Protein AF-A0A2K0WK50-F1 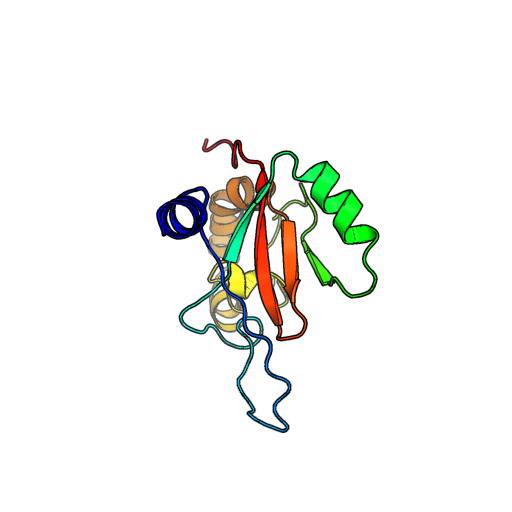(afdb_monomer_lite)

InterPro domains:
  IPR029068 Glyoxalase/Bleomycin resistance protein/Dihydroxybiphenyl dioxygenase [G3DSA:3.10.180.10] (2-128)
  IPR029068 Glyoxalase/Bleomycin resistance protein/Dihydroxybiphenyl dioxygenase [SSF54593] (30-124)

Structure (mmCIF, N/CA/C/O backbone):
data_AF-A0A2K0WK50-F1
#
_entry.id   AF-A0A2K0WK50-F1
#
loop_
_atom_site.group_PDB
_atom_site.id
_atom_site.type_symbol
_atom_site.label_atom_id
_atom_site.label_alt_id
_atom_site.label_comp_id
_atom_site.label_asym_id
_atom_site.label_entity_id
_atom_site.label_seq_id
_atom_site.pdbx_PDB_ins_code
_atom_site.Cartn_x
_atom_site.Cartn_y
_atom_site.Cartn_z
_atom_site.occupancy
_atom_site.B_iso_or_equiv
_atom_site.auth_seq_id
_atom_site.auth_comp_id
_atom_site.auth_asym_id
_atom_site.auth_atom_id
_atom_site.pdbx_PDB_model_num
ATOM 1 N N . MET A 1 1 ? -37.895 4.433 1.202 1.00 50.44 1 MET A N 1
ATOM 2 C CA . MET A 1 1 ? -37.193 4.700 -0.074 1.00 50.44 1 MET A CA 1
ATOM 3 C C . MET A 1 1 ? -36.071 5.715 0.142 1.00 50.44 1 MET A C 1
ATOM 5 O O . MET A 1 1 ? -34.962 5.457 -0.294 1.00 50.44 1 MET A O 1
ATOM 9 N N . GLU A 1 2 ? -36.323 6.771 0.919 1.00 50.31 2 GLU A N 1
ATOM 10 C CA . GLU A 1 2 ? -35.349 7.794 1.351 1.00 50.31 2 GLU A CA 1
ATOM 11 C C . GLU A 1 2 ? -34.110 7.223 2.083 1.00 50.31 2 GLU A C 1
ATOM 13 O O . GLU A 1 2 ? -32.988 7.500 1.675 1.00 50.31 2 GLU A O 1
ATOM 18 N N . LEU A 1 3 ? -34.299 6.278 3.019 1.00 56.47 3 LEU A N 1
ATOM 19 C CA . LEU A 1 3 ? -33.211 5.591 3.749 1.00 56.47 3 LEU A CA 1
ATOM 20 C C . LEU A 1 3 ? -32.188 4.850 2.861 1.00 56.47 3 LEU A C 1
ATOM 22 O O . LEU A 1 3 ? -31.023 4.748 3.230 1.00 56.47 3 LEU A O 1
ATOM 26 N N . ASN A 1 4 ? -32.591 4.332 1.692 1.00 55.81 4 ASN A N 1
ATOM 27 C CA . ASN A 1 4 ? -31.652 3.659 0.782 1.00 55.81 4 ASN A CA 1
ATOM 28 C C . ASN A 1 4 ? -30.825 4.666 -0.027 1.00 55.81 4 ASN A C 1
ATOM 30 O O . ASN A 1 4 ? -29.653 4.411 -0.289 1.00 55.81 4 ASN A O 1
ATOM 34 N N . CYS A 1 5 ? -31.411 5.807 -0.403 1.00 53.88 5 CYS A N 1
ATOM 35 C CA . CYS A 1 5 ? -30.660 6.886 -1.044 1.00 53.88 5 CYS A CA 1
ATOM 36 C C . CYS A 1 5 ? -29.644 7.498 -0.078 1.00 53.88 5 CYS A C 1
ATOM 38 O O . CYS A 1 5 ? -28.501 7.715 -0.462 1.00 53.88 5 CYS A O 1
ATOM 40 N N . GLU A 1 6 ? -30.032 7.721 1.178 1.00 58.81 6 GLU A N 1
ATOM 41 C CA . GLU A 1 6 ? -29.126 8.238 2.209 1.00 58.81 6 GLU A CA 1
ATOM 42 C C . GLU A 1 6 ? -27.991 7.252 2.516 1.00 58.81 6 GLU A C 1
ATOM 44 O O . GLU A 1 6 ? -26.829 7.654 2.522 1.00 58.81 6 GLU A O 1
ATOM 49 N N . LYS A 1 7 ? -28.295 5.950 2.652 1.00 55.09 7 LYS A N 1
ATOM 50 C CA . LYS A 1 7 ? -27.288 4.882 2.789 1.00 55.09 7 LYS A CA 1
ATOM 51 C C . LYS A 1 7 ? -26.270 4.898 1.640 1.00 55.09 7 LYS A C 1
ATOM 53 O O . LYS A 1 7 ? -25.076 4.764 1.883 1.00 55.09 7 LYS A O 1
ATOM 58 N N . ASN A 1 8 ? -26.729 5.047 0.398 1.00 55.41 8 ASN A N 1
ATOM 59 C CA . ASN A 1 8 ? -25.851 5.025 -0.774 1.00 55.41 8 ASN A CA 1
ATOM 60 C C . ASN A 1 8 ? -25.010 6.307 -0.920 1.00 55.41 8 ASN A C 1
ATOM 62 O O . ASN A 1 8 ? -23.948 6.263 -1.534 1.00 55.41 8 ASN A O 1
ATOM 66 N N . ASN A 1 9 ? -25.464 7.426 -0.351 1.00 56.91 9 ASN A N 1
ATOM 67 C CA . ASN A 1 9 ? -24.818 8.732 -0.487 1.00 56.91 9 ASN A CA 1
ATOM 68 C C . ASN A 1 9 ? -23.900 9.110 0.684 1.00 56.91 9 ASN A C 1
ATOM 70 O O . ASN A 1 9 ? -23.198 10.111 0.576 1.00 56.91 9 ASN A O 1
ATOM 74 N N . ALA A 1 10 ? -23.909 8.369 1.799 1.00 56.28 10 ALA A N 1
ATOM 75 C CA . ALA A 1 10 ? -23.293 8.859 3.028 1.00 56.28 10 ALA A CA 1
ATOM 76 C C . ALA A 1 10 ? -21.757 8.896 2.989 1.00 56.28 10 ALA A C 1
ATOM 78 O O . ALA A 1 10 ? -21.203 9.934 3.324 1.00 56.28 10 ALA A O 1
ATOM 79 N N . GLN A 1 11 ? -21.050 7.824 2.611 1.00 61.97 11 GLN A N 1
ATOM 80 C CA . GLN A 1 11 ? -19.579 7.763 2.762 1.00 61.97 11 GLN A CA 1
ATOM 81 C C . GLN A 1 11 ? -18.899 6.788 1.782 1.00 61.97 11 GLN A C 1
ATOM 83 O O . GLN A 1 11 ? -17.954 6.097 2.141 1.00 61.97 11 GLN A O 1
ATOM 88 N N . GLY A 1 12 ? -19.384 6.723 0.538 1.00 60.41 12 GLY A N 1
ATOM 89 C CA . GLY A 1 12 ? -18.873 5.789 -0.471 1.00 60.41 12 GLY A CA 1
ATOM 90 C C . GLY A 1 12 ? -19.366 4.361 -0.226 1.00 60.41 12 GLY A C 1
ATOM 91 O O . GLY A 1 12 ? -18.987 3.697 0.732 1.00 60.41 12 GLY A O 1
ATOM 92 N N . LEU A 1 13 ? -20.247 3.872 -1.098 1.00 60.22 13 LEU A N 1
ATOM 93 C CA . LEU A 1 13 ? -20.698 2.484 -1.061 1.00 60.22 13 LEU A CA 1
ATOM 94 C C . LEU A 1 13 ? -19.797 1.649 -1.969 1.00 60.22 13 LEU A C 1
ATOM 96 O O . LEU A 1 13 ? -19.869 1.774 -3.190 1.00 60.22 13 LEU A O 1
ATOM 100 N N . LEU A 1 14 ? -18.990 0.778 -1.371 1.00 66.56 14 LEU A N 1
ATOM 101 C CA . LEU A 1 14 ? -18.303 -0.276 -2.102 1.00 66.56 14 LEU A CA 1
ATOM 102 C C . LEU A 1 14 ? -19.081 -1.581 -1.940 1.00 66.56 14 LEU A C 1
ATOM 104 O O . LEU A 1 14 ? -19.339 -2.027 -0.822 1.00 66.56 14 LEU A O 1
ATOM 108 N N . GLU A 1 15 ? -19.456 -2.191 -3.060 1.00 57.91 15 GLU A N 1
ATOM 109 C CA . GLU A 1 15 ? -20.077 -3.511 -3.076 1.00 57.91 15 GLU A CA 1
ATOM 110 C C . GLU A 1 15 ? -19.088 -4.510 -3.674 1.00 57.91 15 GLU A C 1
ATOM 112 O O . GLU A 1 15 ? -18.783 -4.465 -4.866 1.00 57.91 15 GLU A O 1
ATOM 117 N N . ILE A 1 16 ? -18.549 -5.381 -2.821 1.00 65.38 16 ILE A N 1
ATOM 118 C CA . ILE A 1 16 ? -17.586 -6.411 -3.213 1.00 65.38 16 ILE A CA 1
ATOM 119 C C . ILE A 1 16 ? -18.335 -7.736 -3.320 1.00 65.38 16 ILE A C 1
ATOM 121 O O . ILE A 1 16 ? -18.901 -8.223 -2.340 1.00 65.38 16 ILE A O 1
ATOM 125 N N . TYR A 1 17 ? -18.326 -8.323 -4.512 1.00 52.12 17 TYR A N 1
ATOM 126 C CA . TYR A 1 17 ? -18.876 -9.650 -4.755 1.00 52.12 17 TYR A CA 1
ATOM 127 C C . TYR A 1 17 ? -17.737 -10.661 -4.803 1.00 52.12 17 TYR A C 1
ATOM 129 O O . TYR A 1 17 ? -16.996 -10.707 -5.781 1.00 52.12 17 TYR A O 1
ATOM 137 N N . TYR A 1 18 ? -17.634 -11.500 -3.774 1.00 55.78 18 TYR A N 1
ATOM 138 C CA . TYR A 1 18 ? -16.845 -12.724 -3.852 1.00 55.78 18 TYR A CA 1
ATOM 139 C C . TYR A 1 18 ? -17.719 -13.835 -4.437 1.00 55.78 18 TYR A C 1
ATOM 141 O O . TYR A 1 18 ? -18.769 -14.173 -3.884 1.00 55.78 18 TYR A O 1
ATOM 149 N N . LEU A 1 19 ? -17.308 -14.379 -5.579 1.00 55.53 19 LEU A N 1
ATOM 150 C CA . LEU A 1 19 ? -17.975 -15.500 -6.228 1.00 55.53 19 LEU A CA 1
ATOM 151 C C . LEU A 1 19 ? -17.001 -16.675 -6.252 1.00 55.53 19 LEU A C 1
ATOM 153 O O . LEU A 1 19 ? -16.026 -16.652 -6.996 1.00 55.53 19 LEU A O 1
ATOM 157 N N . ASP A 1 20 ? -17.290 -17.710 -5.464 1.00 58.22 20 ASP A N 1
ATOM 158 C CA . ASP A 1 20 ? -16.565 -18.981 -5.508 1.00 58.22 20 ASP A CA 1
ATOM 159 C C . ASP A 1 20 ? -16.980 -19.748 -6.775 1.00 58.22 20 ASP A C 1
ATOM 161 O O . ASP A 1 20 ? -17.978 -20.477 -6.803 1.00 58.22 20 ASP A O 1
ATOM 165 N N . ILE A 1 21 ? -16.279 -19.471 -7.878 1.00 65.00 21 ILE A N 1
ATOM 166 C CA . ILE A 1 21 ? -16.514 -20.081 -9.190 1.00 65.00 21 ILE A CA 1
ATOM 167 C C . ILE A 1 21 ? -15.368 -21.044 -9.523 1.00 65.00 21 ILE A C 1
ATOM 169 O O . ILE A 1 21 ? -14.208 -20.644 -9.456 1.00 65.00 21 ILE A O 1
ATOM 173 N N . PRO A 1 22 ? -15.655 -22.278 -9.992 1.00 66.94 22 PRO A N 1
ATOM 174 C CA . PRO A 1 22 ? -14.660 -23.352 -10.088 1.00 66.94 22 PRO A CA 1
ATOM 175 C C . PRO A 1 22 ? -13.432 -23.066 -10.958 1.00 66.94 22 PRO A C 1
ATOM 177 O O . PRO A 1 22 ? -12.444 -23.791 -10.864 1.00 66.94 22 PRO A O 1
ATOM 180 N N . THR A 1 23 ? -13.494 -22.102 -11.883 1.00 67.62 23 THR A N 1
ATOM 181 C CA . THR A 1 23 ? -12.329 -21.683 -12.677 1.00 67.62 23 THR A CA 1
ATOM 182 C C . THR A 1 23 ? -12.627 -20.439 -13.505 1.00 67.62 23 THR A C 1
ATOM 184 O O . THR A 1 23 ? -13.441 -20.478 -14.429 1.00 67.62 23 THR A O 1
ATOM 187 N N . LYS A 1 24 ? -11.858 -19.374 -13.277 1.00 54.00 24 LYS A N 1
ATOM 188 C CA . LYS A 1 24 ? -11.289 -18.568 -14.361 1.00 54.00 24 LYS A CA 1
ATOM 189 C C . LYS A 1 24 ? -9.873 -18.181 -13.944 1.00 54.00 24 LYS A C 1
ATOM 191 O O . LYS A 1 24 ? -9.696 -17.623 -12.872 1.00 54.00 24 LYS A O 1
ATOM 196 N N . ASN A 1 25 ? -8.890 -18.480 -14.791 1.00 62.50 25 ASN A N 1
ATOM 197 C CA . ASN A 1 25 ? -7.508 -18.012 -14.653 1.00 62.50 25 ASN A CA 1
ATOM 198 C C . ASN A 1 25 ? -7.457 -16.493 -14.905 1.00 62.50 25 ASN A C 1
ATOM 200 O O . ASN A 1 25 ? -6.959 -16.056 -15.939 1.00 62.50 25 ASN A O 1
ATOM 204 N N . ILE A 1 26 ? -8.089 -15.702 -14.042 1.00 62.41 26 ILE A N 1
ATOM 205 C CA . ILE A 1 26 ? -7.988 -14.247 -14.076 1.00 62.41 26 ILE A CA 1
ATOM 206 C C . ILE A 1 26 ? -6.811 -13.904 -13.176 1.00 62.41 26 ILE A C 1
ATOM 208 O O . ILE A 1 26 ? -6.842 -14.189 -11.984 1.00 62.41 26 ILE A O 1
ATOM 212 N N . GLU A 1 27 ? -5.759 -13.364 -13.776 1.00 61.53 27 GLU A N 1
ATOM 213 C CA . GLU A 1 27 ? -4.573 -12.915 -13.054 1.00 61.53 27 GLU A CA 1
ATOM 214 C C . GLU A 1 27 ? -4.951 -11.756 -12.120 1.00 61.53 27 GLU A C 1
ATOM 216 O O . GLU A 1 27 ? -5.684 -10.839 -12.512 1.00 61.53 27 GLU A O 1
ATOM 221 N N . SER A 1 28 ? -4.483 -11.819 -10.874 1.00 63.00 28 SER A N 1
ATOM 222 C CA . SER A 1 28 ? -4.744 -10.793 -9.862 1.00 63.00 28 SER A CA 1
ATOM 223 C C . SER A 1 28 ? -4.046 -9.474 -10.211 1.00 63.00 28 SER A C 1
ATOM 225 O O . SER A 1 28 ? -3.041 -9.469 -10.931 1.00 63.00 28 SER A O 1
ATOM 227 N N . SER A 1 29 ? -4.501 -8.346 -9.647 1.00 60.38 29 SER A N 1
ATOM 228 C CA . SER A 1 29 ? -3.801 -7.060 -9.833 1.00 60.38 29 SER A CA 1
ATOM 229 C C . SER A 1 29 ? -2.385 -7.050 -9.234 1.00 60.38 29 SER A C 1
ATOM 231 O O . SER A 1 29 ? -1.540 -6.260 -9.655 1.00 60.38 29 SER A O 1
ATOM 233 N N . SER A 1 30 ? -2.087 -7.964 -8.302 1.00 57.84 30 SER A N 1
ATOM 234 C CA . SER A 1 30 ? -0.726 -8.209 -7.800 1.00 57.84 30 SER A CA 1
ATOM 235 C C . SER A 1 30 ? 0.174 -8.995 -8.756 1.00 57.84 30 SER A C 1
ATOM 237 O O . SER A 1 30 ? 1.393 -8.937 -8.608 1.00 57.84 30 SER A O 1
ATOM 239 N N . GLN A 1 31 ? -0.386 -9.715 -9.731 1.00 60.38 31 GLN A N 1
ATOM 240 C CA . GLN A 1 31 ? 0.370 -10.482 -10.728 1.00 60.38 31 GLN A CA 1
ATOM 241 C C . GLN A 1 31 ? 0.544 -9.709 -12.037 1.00 60.38 31 GLN A C 1
ATOM 243 O O . GLN A 1 31 ? 1.633 -9.709 -12.610 1.00 60.38 31 GLN A O 1
ATOM 248 N N . HIS A 1 32 ? -0.504 -9.020 -12.492 1.00 59.62 32 HIS A N 1
ATOM 249 C CA . HIS A 1 32 ? -0.479 -8.195 -13.695 1.00 59.62 32 HIS A CA 1
ATOM 250 C C . HIS A 1 32 ? -1.205 -6.869 -13.448 1.00 59.62 32 HIS A C 1
ATOM 252 O O . HIS A 1 32 ? -2.296 -6.877 -12.879 1.00 59.62 32 HIS A O 1
ATOM 258 N N . PRO A 1 33 ? -0.661 -5.723 -13.906 1.00 53.19 33 PRO A N 1
ATOM 259 C CA . PRO A 1 33 ? -1.368 -4.454 -13.817 1.00 53.19 33 PRO A CA 1
ATOM 260 C C . PRO A 1 33 ? -2.631 -4.521 -14.683 1.00 53.19 33 PRO A C 1
ATOM 262 O O . PRO A 1 33 ? -2.582 -4.398 -15.907 1.00 53.19 33 PRO A O 1
ATOM 265 N N . ASN A 1 34 ? -3.776 -4.746 -14.045 1.00 50.88 34 ASN A N 1
ATOM 266 C CA . ASN A 1 34 ? -5.076 -4.478 -14.640 1.00 50.88 34 ASN A CA 1
ATOM 267 C C . ASN A 1 34 ? -5.380 -2.970 -14.475 1.00 50.88 34 ASN A C 1
ATOM 269 O O . ASN A 1 34 ? -4.662 -2.251 -13.782 1.00 50.88 34 ASN A O 1
ATOM 273 N N . THR A 1 35 ? -6.420 -2.438 -15.123 1.00 55.00 35 THR A N 1
ATOM 274 C CA . THR A 1 35 ? -6.773 -1.000 -15.050 1.00 55.00 35 THR A CA 1
ATOM 275 C C . THR A 1 35 ? -7.193 -0.521 -13.646 1.00 55.00 35 THR A C 1
ATOM 277 O O . THR A 1 35 ? -7.664 0.606 -13.511 1.00 55.00 35 THR A O 1
ATOM 280 N N . PHE A 1 36 ? -7.070 -1.363 -12.614 1.00 63.81 36 PHE A N 1
ATOM 281 C CA . PHE A 1 36 ? -7.521 -1.137 -11.248 1.00 63.81 36 PHE A CA 1
ATOM 282 C C . PHE A 1 36 ? -6.437 -1.549 -10.229 1.00 63.81 36 PHE A C 1
ATOM 284 O O . PHE A 1 36 ? -6.371 -2.691 -9.780 1.00 63.81 36 PHE A O 1
ATOM 291 N N . ALA A 1 37 ? -5.564 -0.608 -9.860 1.00 66.06 37 ALA A N 1
ATOM 292 C CA . ALA A 1 37 ? -4.385 -0.905 -9.043 1.00 66.06 37 ALA A CA 1
ATOM 293 C C . ALA A 1 37 ? -4.721 -1.306 -7.591 1.00 66.06 37 ALA A C 1
ATOM 295 O O . ALA A 1 37 ? -4.190 -2.299 -7.094 1.00 66.06 37 ALA A O 1
ATOM 296 N N . HIS A 1 38 ? -5.599 -0.555 -6.919 1.00 78.25 38 HIS A N 1
ATOM 297 C CA . HIS A 1 38 ? -6.012 -0.806 -5.535 1.00 78.25 38 HIS A CA 1
ATOM 298 C C . HIS A 1 38 ? -7.312 -0.056 -5.182 1.00 78.25 38 HIS A C 1
ATOM 300 O O . HIS A 1 38 ? -7.758 0.829 -5.916 1.00 78.25 38 HIS A O 1
ATOM 306 N N . ILE A 1 39 ? -7.897 -0.391 -4.028 1.00 82.50 39 ILE A N 1
ATOM 307 C CA . ILE A 1 39 ? -8.967 0.380 -3.367 1.00 82.50 39 ILE A CA 1
ATOM 308 C C . ILE A 1 39 ? -8.367 1.153 -2.196 1.00 82.50 39 ILE A C 1
ATOM 310 O O . ILE A 1 39 ? -7.710 0.542 -1.362 1.00 82.50 39 ILE A O 1
ATOM 314 N N . GLY A 1 40 ? -8.639 2.455 -2.102 1.00 83.25 40 GLY A N 1
ATOM 315 C CA . GLY A 1 40 ? -8.295 3.267 -0.932 1.00 83.25 40 GLY A CA 1
ATOM 316 C C . GLY A 1 40 ? -9.401 3.260 0.129 1.00 83.25 40 GLY A C 1
ATOM 317 O O . GLY A 1 40 ? -10.569 3.493 -0.191 1.00 83.25 40 GLY A O 1
ATOM 318 N N . LEU A 1 41 ? -9.037 3.036 1.391 1.00 86.94 41 LEU A N 1
ATOM 319 C CA . LEU A 1 41 ? -9.913 3.114 2.560 1.00 86.94 41 LEU A CA 1
ATOM 320 C C . LEU A 1 41 ? -9.369 4.149 3.553 1.00 86.94 41 LEU A C 1
ATOM 322 O O . LEU A 1 41 ? -8.277 3.988 4.095 1.00 86.94 41 LEU A O 1
ATOM 326 N N . ALA A 1 42 ? -10.155 5.188 3.828 1.00 86.00 42 ALA A N 1
ATOM 327 C CA . ALA A 1 42 ? -9.865 6.120 4.911 1.00 86.00 42 ALA A CA 1
ATOM 328 C C . ALA A 1 42 ? -10.389 5.556 6.239 1.00 86.00 42 ALA A C 1
ATOM 330 O O . ALA A 1 42 ? -11.538 5.113 6.323 1.00 86.00 42 ALA A O 1
ATOM 331 N N . VAL A 1 43 ? -9.550 5.569 7.270 1.00 85.94 43 VAL A N 1
ATOM 332 C CA . VAL A 1 43 ? -9.893 5.116 8.621 1.00 85.94 43 VAL A CA 1
ATOM 333 C C . VAL A 1 43 ? -9.572 6.200 9.649 1.00 85.94 43 VAL A C 1
ATOM 335 O O . VAL A 1 43 ? -8.599 6.929 9.474 1.00 85.94 43 VAL A O 1
ATOM 338 N N . PRO A 1 44 ? -10.319 6.294 10.762 1.00 86.12 44 PRO A N 1
ATOM 339 C CA . PRO A 1 44 ? -10.066 7.332 11.764 1.00 86.12 44 PRO A CA 1
ATOM 340 C C . PRO A 1 44 ? -8.671 7.261 12.401 1.00 86.12 44 PRO A C 1
ATOM 342 O O . PRO A 1 44 ? -8.137 8.268 12.847 1.00 86.12 44 PRO A O 1
ATOM 345 N N . ASP A 1 45 ? -8.087 6.062 12.485 1.00 88.56 45 ASP A N 1
ATOM 346 C CA . ASP A 1 45 ? -6.778 5.827 13.093 1.00 88.56 45 ASP A CA 1
ATOM 347 C C . ASP A 1 45 ? -6.110 4.632 12.397 1.00 88.56 45 ASP A C 1
ATOM 349 O O . ASP A 1 45 ? -6.530 3.478 12.556 1.00 88.56 45 ASP A O 1
ATOM 353 N N . ALA A 1 46 ? -5.098 4.915 11.574 1.00 89.00 46 ALA A N 1
ATOM 354 C CA . ALA A 1 46 ? -4.395 3.894 10.803 1.00 89.00 46 ALA A CA 1
ATOM 355 C C . ALA A 1 46 ? -3.627 2.926 11.715 1.00 89.00 46 ALA A C 1
ATOM 357 O O . ALA A 1 46 ? -3.654 1.720 11.481 1.00 89.00 46 ALA A O 1
ATOM 358 N N . GLN A 1 47 ? -3.036 3.411 12.809 1.00 91.94 47 GLN A N 1
ATOM 359 C CA . GLN A 1 47 ? -2.290 2.566 13.739 1.00 91.94 47 GLN A CA 1
ATOM 360 C C . GLN A 1 47 ? -3.210 1.584 14.475 1.00 91.94 47 GLN A C 1
ATOM 362 O O . GLN A 1 47 ? -2.936 0.386 14.498 1.00 91.94 47 GLN A O 1
ATOM 367 N N . LYS A 1 48 ? -4.355 2.040 14.998 1.00 93.94 48 LYS A N 1
ATOM 368 C CA . LYS A 1 48 ? -5.347 1.120 15.591 1.00 93.94 48 LYS A CA 1
ATOM 369 C C . LYS A 1 48 ? -5.943 0.161 14.565 1.00 93.94 48 LYS A C 1
ATOM 371 O O . LYS A 1 48 ? -6.339 -0.954 14.904 1.00 93.94 48 LYS A O 1
ATOM 376 N N . THR A 1 49 ? -6.039 0.593 13.310 1.00 94.44 49 THR A N 1
ATOM 377 C CA . THR A 1 49 ? -6.492 -0.280 12.225 1.00 94.44 49 THR A CA 1
ATOM 378 C C . THR A 1 49 ? -5.475 -1.383 11.955 1.00 94.44 49 THR A C 1
ATOM 380 O O . THR A 1 49 ? -5.878 -2.541 11.901 1.00 94.44 49 THR A O 1
ATOM 383 N N . GLN A 1 50 ? -4.181 -1.058 11.880 1.00 95.56 50 GLN A N 1
ATOM 384 C CA . GLN A 1 50 ? -3.089 -2.034 11.795 1.00 95.56 50 GLN A CA 1
ATOM 385 C C . GLN A 1 50 ? -3.172 -3.058 12.936 1.00 95.56 50 GLN A C 1
ATOM 387 O O . GLN A 1 50 ? -3.245 -4.255 12.669 1.00 95.56 50 GLN A O 1
ATOM 392 N N . GLU A 1 51 ? -3.265 -2.600 14.190 1.00 96.62 51 GLU A N 1
ATOM 393 C CA . GLU A 1 51 ? -3.387 -3.483 15.364 1.00 96.62 51 GLU A CA 1
ATOM 394 C C . GLU A 1 51 ? -4.572 -4.448 15.228 1.00 96.62 51 GLU A C 1
ATOM 396 O O . GLU A 1 51 ? -4.475 -5.628 15.556 1.00 96.62 51 GLU A O 1
ATOM 401 N N . ARG A 1 52 ? -5.708 -3.968 14.706 1.00 95.69 52 ARG A N 1
ATOM 402 C CA . ARG A 1 52 ? -6.880 -4.811 14.459 1.00 95.69 52 ARG A CA 1
ATOM 403 C C . ARG A 1 52 ? -6.629 -5.824 13.339 1.00 95.69 52 ARG A C 1
ATOM 405 O O . ARG A 1 52 ? -7.043 -6.973 13.490 1.00 95.69 52 ARG A O 1
ATOM 412 N N . LEU A 1 53 ? -6.003 -5.420 12.236 1.00 94.81 53 LEU A N 1
ATOM 413 C CA . LEU A 1 53 ? -5.699 -6.299 11.099 1.00 94.81 53 LEU A CA 1
ATOM 414 C C . LEU A 1 53 ? -4.771 -7.445 11.515 1.00 94.81 53 LEU A C 1
ATOM 416 O O . LEU A 1 53 ? -5.022 -8.584 11.140 1.00 94.81 53 LEU A O 1
ATOM 420 N N . GLU A 1 54 ? -3.781 -7.172 12.365 1.00 95.69 54 GLU A N 1
ATOM 421 C CA . GLU A 1 54 ? -2.848 -8.176 12.898 1.00 95.69 54 GLU A CA 1
ATOM 422 C C . GLU A 1 54 ? -3.538 -9.269 13.736 1.00 95.69 54 GLU A C 1
ATOM 424 O O . GLU A 1 54 ? -3.008 -10.370 13.879 1.00 95.69 54 GLU A O 1
ATOM 429 N N . THR A 1 55 ? -4.739 -9.009 14.270 1.00 96.00 55 THR A N 1
ATOM 430 C CA . THR A 1 55 ? -5.531 -10.032 14.981 1.00 96.00 55 THR A CA 1
ATOM 431 C C . THR A 1 55 ? -6.315 -10.963 14.054 1.00 96.00 55 THR A C 1
ATOM 433 O O . THR A 1 55 ? -6.876 -11.958 14.523 1.00 96.00 55 THR A O 1
ATOM 436 N N . MET A 1 56 ? -6.397 -10.653 12.756 1.00 92.38 56 MET A N 1
ATOM 437 C CA . MET A 1 56 ? -7.180 -11.420 11.790 1.00 92.38 56 MET A CA 1
ATOM 438 C C . MET A 1 56 ? -6.303 -12.485 11.114 1.00 92.38 56 MET A C 1
ATOM 440 O O . MET A 1 56 ? -5.298 -12.138 10.501 1.00 92.38 56 MET A O 1
ATOM 444 N N . PRO A 1 57 ? -6.674 -13.777 11.167 1.00 87.06 57 PRO A N 1
ATOM 445 C CA . PRO A 1 57 ? -5.818 -14.861 10.674 1.00 87.06 57 PRO A CA 1
ATOM 446 C C . PRO A 1 57 ? -5.654 -14.883 9.148 1.00 87.06 57 PRO A C 1
ATOM 448 O O . PRO A 1 57 ? -4.637 -15.361 8.655 1.00 87.06 57 PRO A O 1
ATOM 451 N N . ASP A 1 58 ? -6.636 -14.362 8.410 1.00 85.75 58 ASP A N 1
ATOM 452 C CA . ASP A 1 58 ? -6.709 -14.476 6.949 1.00 85.75 58 ASP A CA 1
ATOM 453 C C . ASP A 1 58 ? -6.349 -13.167 6.221 1.00 85.75 58 ASP A C 1
ATOM 455 O O . ASP A 1 58 ? -6.554 -13.045 5.014 1.00 85.75 58 ASP A O 1
ATOM 459 N N . VAL A 1 59 ? -5.822 -12.169 6.939 1.00 89.50 59 VAL A N 1
ATOM 460 C CA . VAL A 1 59 ? -5.390 -10.894 6.351 1.00 89.50 59 VAL A CA 1
ATOM 461 C C . VAL A 1 59 ? -3.888 -10.927 6.100 1.00 89.50 59 VAL A C 1
ATOM 463 O O . VAL A 1 59 ? -3.087 -11.043 7.026 1.00 89.50 59 VAL A O 1
ATOM 466 N N . LYS A 1 60 ? -3.488 -10.756 4.837 1.00 92.12 60 LYS A N 1
ATOM 467 C CA . LYS A 1 60 ? -2.082 -10.581 4.473 1.00 92.12 60 LYS A CA 1
ATOM 468 C C . LYS A 1 60 ? -1.727 -9.097 4.466 1.00 92.12 60 LYS A C 1
ATOM 470 O O . LYS A 1 60 ? -2.124 -8.370 3.557 1.00 92.12 60 LYS A O 1
ATOM 475 N N . ILE A 1 61 ? -0.931 -8.667 5.440 1.00 93.75 61 ILE A N 1
ATOM 476 C CA . ILE A 1 61 ? -0.349 -7.320 5.470 1.00 93.75 61 ILE A CA 1
ATOM 477 C C . ILE A 1 61 ? 0.884 -7.307 4.557 1.00 93.75 61 ILE A C 1
ATOM 479 O O . ILE A 1 61 ? 1.825 -8.071 4.760 1.00 93.75 61 ILE A O 1
ATOM 483 N N . ALA A 1 62 ? 0.845 -6.480 3.514 1.00 91.81 62 ALA A N 1
ATOM 484 C CA . ALA A 1 62 ? 1.915 -6.315 2.529 1.00 91.81 62 ALA A CA 1
ATOM 485 C C . ALA A 1 62 ? 2.849 -5.138 2.842 1.00 91.81 62 ALA A C 1
ATOM 487 O O . ALA A 1 62 ? 4.004 -5.168 2.429 1.00 91.81 62 ALA A O 1
ATOM 488 N N . LYS A 1 63 ? 2.356 -4.124 3.561 1.00 93.12 63 LYS A N 1
ATOM 489 C CA . LYS A 1 63 ? 3.144 -3.014 4.110 1.00 93.12 63 LYS A CA 1
ATOM 490 C C . LYS A 1 63 ? 2.494 -2.533 5.401 1.00 93.12 63 LYS A C 1
ATOM 492 O O . LYS A 1 63 ? 1.279 -2.332 5.428 1.00 93.12 63 LYS A O 1
ATOM 497 N N . ASN A 1 64 ? 3.300 -2.304 6.430 1.00 94.75 64 ASN A N 1
ATOM 498 C CA . ASN A 1 64 ? 2.833 -1.821 7.725 1.00 94.75 64 ASN A CA 1
ATOM 499 C C . ASN A 1 64 ? 2.717 -0.289 7.764 1.00 94.75 64 ASN A C 1
ATOM 501 O O . ASN A 1 64 ? 3.369 0.443 7.008 1.00 94.75 64 ASN A O 1
ATOM 505 N N . TYR A 1 65 ? 1.912 0.198 8.708 1.00 93.75 65 TYR A N 1
ATOM 506 C CA . TYR A 1 65 ? 1.789 1.625 8.989 1.00 93.75 65 TYR A CA 1
ATOM 507 C C . TYR A 1 65 ? 3.146 2.241 9.363 1.00 93.75 65 TYR A C 1
ATOM 509 O O . TYR A 1 65 ? 3.839 1.740 10.250 1.00 93.75 65 TYR A O 1
ATOM 517 N N . GLY A 1 66 ? 3.530 3.331 8.693 1.00 89.94 66 GLY A N 1
ATOM 518 C CA . GLY A 1 66 ? 4.787 4.043 8.947 1.00 89.94 66 GLY A CA 1
ATOM 519 C C . GLY A 1 66 ? 6.048 3.330 8.443 1.00 89.94 66 GLY A C 1
ATOM 520 O O . GLY A 1 66 ? 7.144 3.882 8.572 1.00 89.94 66 GLY A O 1
ATOM 521 N N . GLU A 1 67 ? 5.917 2.126 7.875 1.00 91.94 67 GLU A N 1
ATOM 522 C CA . GLU A 1 67 ? 7.027 1.415 7.244 1.00 91.94 67 GLU A CA 1
ATOM 523 C C . GLU A 1 67 ? 7.597 2.258 6.103 1.00 91.94 67 GLU A C 1
ATOM 525 O O . GLU A 1 67 ? 6.854 2.729 5.239 1.00 91.94 67 GLU A O 1
ATOM 530 N N . LYS A 1 68 ? 8.914 2.469 6.135 1.00 89.50 68 LYS A N 1
ATOM 531 C CA . LYS A 1 68 ? 9.592 3.388 5.228 1.00 89.50 68 LYS A CA 1
ATOM 532 C C . LYS A 1 68 ? 9.760 2.783 3.843 1.00 89.50 68 LYS A C 1
ATOM 534 O O . LYS A 1 68 ? 10.325 1.703 3.699 1.00 89.50 68 LYS A O 1
ATOM 539 N N . PHE A 1 69 ? 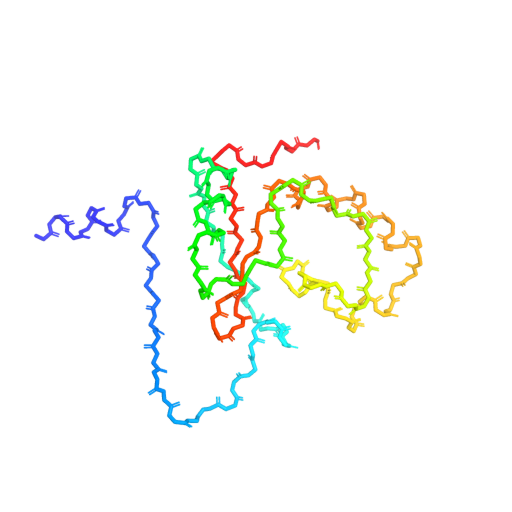9.347 3.524 2.825 1.00 87.56 69 PHE A N 1
ATOM 540 C CA . PHE A 1 69 ? 9.625 3.205 1.433 1.00 87.56 69 PHE A CA 1
ATOM 541 C C . PHE A 1 69 ? 11.039 3.682 1.087 1.00 87.56 69 PHE A C 1
ATOM 543 O O . PHE A 1 69 ? 11.232 4.813 0.655 1.00 87.56 69 PHE A O 1
ATOM 550 N N . THR A 1 70 ? 12.049 2.858 1.373 1.00 84.50 70 THR A N 1
ATOM 551 C CA . THR A 1 70 ? 13.467 3.259 1.270 1.00 84.50 70 THR A CA 1
ATOM 552 C C . THR A 1 70 ? 14.146 2.841 -0.024 1.00 84.50 70 THR A C 1
ATOM 554 O O . THR A 1 70 ? 15.166 3.420 -0.385 1.00 84.50 70 THR A O 1
ATOM 557 N N . GLU A 1 71 ? 13.625 1.827 -0.707 1.00 84.75 71 GLU A N 1
ATOM 558 C CA . GLU A 1 71 ? 14.226 1.291 -1.924 1.00 84.75 71 GLU A CA 1
ATOM 559 C C . GLU A 1 71 ? 13.175 0.705 -2.867 1.00 84.75 71 GLU A C 1
ATOM 561 O O . GLU A 1 71 ? 12.107 0.265 -2.445 1.00 84.75 71 GLU A O 1
ATOM 566 N N . ILE A 1 72 ? 13.496 0.710 -4.163 1.00 84.56 72 ILE A N 1
ATOM 567 C CA . ILE A 1 72 ? 12.698 0.064 -5.204 1.00 84.56 72 ILE A CA 1
ATOM 568 C C . ILE A 1 72 ? 13.504 -1.108 -5.755 1.00 84.56 72 ILE A C 1
ATOM 570 O O . ILE A 1 72 ? 14.464 -0.942 -6.522 1.00 84.56 72 ILE A O 1
ATOM 574 N N . THR A 1 73 ? 13.083 -2.299 -5.360 1.00 81.69 73 THR A N 1
ATOM 575 C CA . THR A 1 73 ? 13.600 -3.578 -5.834 1.00 81.69 73 THR A CA 1
ATOM 576 C C . THR A 1 73 ? 12.616 -4.218 -6.812 1.00 81.69 73 THR A C 1
ATOM 578 O O . THR A 1 73 ? 11.453 -3.827 -6.921 1.00 81.69 73 THR A O 1
ATOM 581 N N . ASP A 1 74 ? 13.094 -5.181 -7.588 1.00 75.12 74 ASP A N 1
ATOM 582 C CA . ASP A 1 74 ? 12.276 -5.955 -8.524 1.00 75.12 74 ASP A CA 1
ATOM 583 C C . ASP A 1 74 ? 11.285 -6.898 -7.823 1.00 75.12 74 ASP A C 1
ATOM 585 O O . ASP A 1 74 ? 10.298 -7.303 -8.434 1.00 75.12 74 ASP A O 1
ATOM 589 N N . ASP A 1 75 ? 11.496 -7.194 -6.541 1.00 77.94 75 ASP A N 1
ATOM 590 C CA . ASP A 1 75 ? 10.589 -7.949 -5.673 1.00 77.94 75 ASP A CA 1
ATOM 591 C C . ASP A 1 75 ? 9.724 -7.061 -4.758 1.00 77.94 75 ASP A C 1
ATOM 593 O O . ASP A 1 75 ? 9.057 -7.574 -3.856 1.00 77.94 75 ASP A O 1
ATOM 597 N N . LEU A 1 76 ? 9.693 -5.742 -5.001 1.00 78.12 76 LEU A N 1
ATOM 598 C CA . LEU A 1 76 ? 8.890 -4.795 -4.231 1.00 78.12 76 LEU A CA 1
ATOM 599 C C . LEU A 1 76 ? 7.416 -5.225 -4.209 1.00 78.12 76 LEU A C 1
ATOM 601 O O . LEU A 1 76 ? 6.687 -5.084 -5.194 1.00 78.12 76 LEU A O 1
ATOM 605 N N . VAL A 1 77 ? 6.965 -5.699 -3.045 1.00 78.81 77 VAL A N 1
ATOM 606 C CA . VAL A 1 77 ? 5.654 -6.345 -2.872 1.00 78.81 77 VAL A CA 1
ATOM 607 C C . VAL A 1 77 ? 4.502 -5.427 -3.280 1.00 78.81 77 VAL A C 1
ATOM 609 O O . VAL A 1 77 ? 3.562 -5.884 -3.922 1.00 78.81 77 VAL A O 1
ATOM 612 N N . ILE A 1 78 ? 4.579 -4.135 -2.949 1.00 82.50 78 ILE A N 1
ATOM 613 C CA . ILE A 1 78 ? 3.543 -3.145 -3.290 1.00 82.50 78 ILE A CA 1
ATOM 614 C C . ILE A 1 78 ? 3.775 -2.455 -4.642 1.00 82.50 78 ILE A C 1
ATOM 616 O O . ILE A 1 78 ? 2.983 -1.601 -5.031 1.00 82.50 78 ILE A O 1
ATOM 620 N N . GLY A 1 79 ? 4.841 -2.805 -5.370 1.00 80.44 79 GLY A N 1
ATOM 621 C CA . GLY A 1 79 ? 5.239 -2.155 -6.621 1.00 80.44 79 GLY A CA 1
ATOM 622 C C . GLY A 1 79 ? 4.094 -2.033 -7.632 1.00 80.44 79 GLY A C 1
ATOM 623 O O . GLY A 1 79 ? 3.811 -0.921 -8.083 1.00 80.44 79 GLY A O 1
ATOM 624 N N . PRO A 1 80 ? 3.348 -3.114 -7.937 1.00 79.75 80 PRO A N 1
ATOM 625 C CA . PRO A 1 80 ? 2.192 -3.036 -8.829 1.00 79.75 80 PRO A CA 1
ATOM 626 C C . PRO A 1 80 ? 1.103 -2.053 -8.365 1.00 79.75 80 PRO A C 1
ATOM 628 O O . PRO A 1 80 ? 0.522 -1.364 -9.203 1.00 79.75 80 PRO A O 1
ATOM 631 N N . ALA A 1 81 ? 0.863 -1.932 -7.053 1.00 76.12 81 ALA A N 1
ATOM 632 C CA . ALA A 1 81 ? -0.171 -1.056 -6.491 1.00 76.12 81 ALA A CA 1
ATOM 633 C C . ALA A 1 81 ? 0.120 0.436 -6.718 1.00 76.12 81 ALA A C 1
ATOM 635 O O . ALA A 1 81 ? -0.814 1.231 -6.818 1.00 76.12 81 ALA A O 1
ATOM 636 N N . VAL A 1 82 ? 1.403 0.797 -6.830 1.00 80.25 82 VAL A N 1
ATOM 637 C CA . VAL A 1 82 ? 1.885 2.172 -7.045 1.00 80.25 82 VAL A CA 1
ATOM 638 C C . VAL A 1 82 ? 2.394 2.411 -8.474 1.00 80.25 82 VAL A C 1
ATOM 640 O O . VAL A 1 82 ? 3.079 3.394 -8.742 1.00 80.25 82 VAL A O 1
ATOM 643 N N . GLY A 1 83 ? 2.075 1.516 -9.416 1.00 78.31 83 GLY A N 1
ATOM 644 C CA . GLY A 1 83 ? 2.452 1.665 -10.827 1.00 78.31 83 GLY A CA 1
ATOM 645 C C . GLY A 1 83 ? 3.915 1.334 -11.147 1.00 78.31 83 GLY A C 1
ATOM 646 O O . GLY A 1 83 ? 4.403 1.686 -12.220 1.00 78.31 83 GLY A O 1
ATOM 647 N N . LEU A 1 84 ? 4.606 0.625 -10.253 1.00 84.56 84 LEU A N 1
ATOM 648 C CA . LEU A 1 84 ? 5.995 0.174 -10.387 1.00 84.56 84 LEU A CA 1
ATOM 649 C C . LEU A 1 84 ? 6.078 -1.366 -10.444 1.00 84.56 84 LEU A C 1
ATOM 651 O O . LEU A 1 84 ? 6.658 -1.986 -9.552 1.00 84.56 84 LEU A O 1
ATOM 655 N N . PRO A 1 85 ? 5.493 -2.034 -11.459 1.00 83.44 85 PRO A N 1
ATOM 656 C CA . PRO A 1 85 ? 5.615 -3.483 -11.585 1.00 83.44 85 PRO A CA 1
ATOM 657 C C . PRO A 1 85 ? 7.078 -3.895 -11.858 1.00 83.44 85 PRO A C 1
ATOM 659 O O . PRO A 1 85 ? 7.837 -3.103 -12.430 1.00 83.44 85 PRO A O 1
ATOM 662 N N . PRO A 1 86 ? 7.475 -5.150 -11.561 1.00 84.00 86 PRO A N 1
ATOM 663 C CA . PRO A 1 86 ? 8.865 -5.610 -11.681 1.00 84.00 86 PRO A CA 1
ATOM 664 C C . PRO A 1 86 ? 9.517 -5.320 -13.041 1.00 84.00 86 PRO A C 1
ATOM 666 O O . PRO A 1 86 ? 10.665 -4.891 -13.116 1.00 84.00 86 PRO A O 1
ATOM 669 N N . ALA A 1 87 ? 8.763 -5.478 -14.135 1.00 85.19 87 ALA A N 1
ATOM 670 C CA . ALA A 1 87 ? 9.247 -5.205 -15.488 1.00 85.19 87 ALA A CA 1
ATOM 671 C C . ALA A 1 87 ? 9.566 -3.720 -15.739 1.00 85.19 87 ALA A C 1
ATOM 673 O O . ALA A 1 87 ? 10.446 -3.417 -16.543 1.00 85.19 87 ALA A O 1
ATOM 674 N N . VAL A 1 88 ? 8.861 -2.797 -15.078 1.00 85.50 88 VAL A N 1
ATOM 675 C CA . VAL A 1 88 ? 9.162 -1.358 -15.124 1.00 85.50 88 VAL A CA 1
ATOM 676 C C . VAL A 1 88 ? 10.385 -1.073 -14.264 1.00 85.50 88 VAL A C 1
ATOM 678 O O . VAL A 1 88 ? 11.329 -0.457 -14.748 1.00 85.50 88 VAL A O 1
ATOM 681 N N . VAL A 1 89 ? 10.424 -1.599 -13.035 1.00 86.94 89 VAL A N 1
ATOM 682 C CA . VAL A 1 89 ? 11.563 -1.425 -12.118 1.00 86.94 89 VAL A CA 1
ATOM 683 C C . VAL A 1 89 ? 12.877 -1.899 -12.743 1.00 86.94 89 VAL A C 1
ATOM 685 O O . VAL A 1 89 ? 13.897 -1.216 -12.641 1.00 86.94 89 VAL A O 1
ATOM 688 N N . ALA A 1 90 ? 12.856 -3.032 -13.447 1.00 89.06 90 ALA A N 1
ATOM 689 C CA . ALA A 1 90 ? 14.021 -3.594 -14.126 1.00 89.06 90 ALA A CA 1
ATOM 690 C C . ALA A 1 90 ? 14.625 -2.674 -15.207 1.00 89.06 90 ALA A C 1
ATOM 692 O O . ALA A 1 90 ? 15.788 -2.848 -15.563 1.00 89.06 90 ALA A O 1
ATOM 693 N N . GLN A 1 91 ? 13.863 -1.704 -15.721 1.00 90.75 91 GLN A N 1
ATOM 694 C CA . GLN A 1 91 ? 14.324 -0.747 -16.734 1.00 90.75 91 GLN A CA 1
ATOM 695 C C . GLN A 1 91 ? 14.922 0.531 -16.130 1.00 90.75 91 GLN A C 1
ATOM 697 O O . GLN A 1 91 ? 15.588 1.273 -16.847 1.00 90.75 91 GLN A O 1
ATOM 702 N N . LEU A 1 92 ? 14.697 0.786 -14.838 1.00 90.94 92 LEU A N 1
ATOM 703 C CA . LEU A 1 92 ? 15.149 1.998 -14.160 1.00 90.94 92 LEU A CA 1
ATOM 704 C C . LEU A 1 92 ? 16.607 1.877 -13.713 1.00 90.94 92 LEU A C 1
ATOM 706 O O . LEU A 1 92 ? 17.002 0.884 -13.088 1.00 90.94 92 LEU A O 1
ATOM 710 N N . SER A 1 93 ? 17.377 2.931 -13.963 1.00 93.94 93 SER A N 1
ATOM 711 C CA . SER A 1 93 ? 18.693 3.145 -13.365 1.00 93.94 93 SER A CA 1
ATOM 712 C C . SER A 1 93 ? 18.601 3.351 -11.847 1.00 93.94 93 SER A C 1
ATOM 714 O O . SER A 1 93 ? 17.530 3.604 -11.294 1.00 93.94 93 SER A O 1
ATOM 716 N N . LEU A 1 94 ? 19.741 3.255 -11.154 1.00 91.81 94 LEU A N 1
ATOM 717 C CA . LEU A 1 94 ? 19.801 3.504 -9.711 1.00 91.81 94 LEU A CA 1
ATOM 718 C C . LEU A 1 94 ? 19.339 4.928 -9.358 1.00 91.81 94 LEU A C 1
ATOM 720 O O . LEU A 1 94 ? 18.535 5.094 -8.450 1.00 91.81 94 LEU A O 1
ATOM 724 N N . GLU A 1 95 ? 19.787 5.928 -10.119 1.00 94.81 95 GLU A N 1
ATOM 725 C CA . GLU A 1 95 ? 19.425 7.336 -9.913 1.00 94.81 95 GLU A CA 1
ATOM 726 C C . GLU A 1 95 ? 17.912 7.565 -10.068 1.00 94.81 95 GLU A C 1
ATOM 728 O O . GLU A 1 95 ? 17.294 8.243 -9.249 1.00 94.81 95 GLU A O 1
ATOM 733 N N . GLU A 1 96 ? 17.282 6.945 -11.071 1.00 93.62 96 GLU A N 1
ATOM 734 C CA . GLU A 1 96 ? 15.828 7.029 -11.260 1.00 93.62 96 GLU A CA 1
ATOM 735 C C . GLU A 1 96 ? 15.062 6.369 -10.108 1.00 93.62 96 GLU A C 1
ATOM 737 O O . GLU A 1 96 ? 14.061 6.915 -9.644 1.00 93.62 96 GLU A O 1
ATOM 742 N N . ARG A 1 97 ? 15.535 5.221 -9.605 1.00 91.12 97 ARG A N 1
ATOM 743 C CA . ARG A 1 97 ? 14.924 4.552 -8.444 1.00 91.12 97 ARG A CA 1
ATOM 744 C C . ARG A 1 97 ? 15.016 5.419 -7.192 1.00 91.12 97 ARG A C 1
ATOM 746 O O . ARG A 1 97 ? 14.017 5.579 -6.497 1.00 91.12 97 ARG A O 1
ATOM 753 N N . GLU A 1 98 ? 16.179 6.005 -6.923 1.00 92.19 98 GLU A N 1
ATOM 754 C CA . GLU A 1 98 ? 16.382 6.913 -5.789 1.00 92.19 98 GLU A CA 1
ATOM 755 C C . GLU A 1 98 ? 15.479 8.150 -5.884 1.00 92.19 98 GLU A C 1
ATOM 757 O O . GLU A 1 98 ? 14.853 8.534 -4.895 1.00 92.19 98 GLU A O 1
ATOM 762 N N . ALA A 1 99 ? 15.346 8.738 -7.076 1.00 91.44 99 ALA A N 1
ATOM 763 C CA . ALA A 1 99 ? 14.459 9.876 -7.303 1.00 91.44 99 ALA A CA 1
ATOM 764 C C . ALA A 1 99 ? 12.982 9.523 -7.050 1.00 91.44 99 ALA A C 1
ATOM 766 O O . ALA A 1 99 ? 12.256 10.302 -6.429 1.00 91.44 99 ALA A O 1
ATOM 767 N N . ILE A 1 100 ? 12.533 8.338 -7.481 1.00 89.50 100 ILE A N 1
ATOM 768 C CA . ILE A 1 100 ? 11.162 7.873 -7.223 1.00 89.50 100 ILE A CA 1
ATOM 769 C C . ILE A 1 100 ? 10.952 7.619 -5.730 1.00 89.50 100 ILE A C 1
ATOM 771 O O . ILE A 1 100 ? 9.938 8.053 -5.194 1.00 89.50 100 ILE A O 1
ATOM 775 N N . VAL A 1 101 ? 11.900 6.976 -5.041 1.00 90.75 101 VAL A N 1
ATOM 776 C CA . VAL A 1 101 ? 11.846 6.783 -3.581 1.00 90.75 101 VAL A CA 1
ATOM 777 C C . VAL A 1 101 ?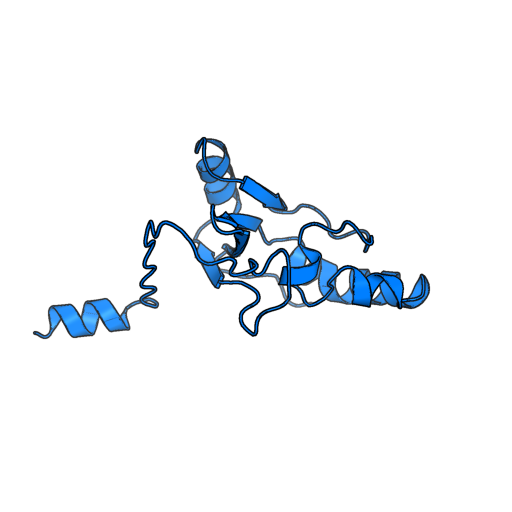 11.679 8.119 -2.858 1.00 90.75 101 VAL A C 1
ATOM 779 O O . VAL A 1 101 ? 10.818 8.245 -1.991 1.00 90.75 101 VAL A O 1
ATOM 782 N N . GLN A 1 102 ? 12.453 9.135 -3.238 1.00 89.62 102 GLN A N 1
ATOM 783 C CA . GLN A 1 102 ? 12.370 10.460 -2.621 1.00 89.62 102 GLN A CA 1
ATOM 784 C C . GLN A 1 102 ? 11.030 11.156 -2.884 1.00 89.62 102 GLN A C 1
ATOM 786 O O . GLN A 1 102 ? 10.512 11.826 -1.993 1.00 89.62 102 GLN A O 1
ATOM 791 N N . GLY A 1 103 ? 10.468 11.006 -4.088 1.00 86.38 103 GLY A N 1
ATOM 792 C CA . GLY A 1 103 ? 9.200 11.640 -4.457 1.00 86.38 103 GLY A CA 1
ATOM 793 C C . GLY A 1 103 ? 7.960 10.921 -3.920 1.00 86.38 103 GLY A C 1
ATOM 794 O O . GLY A 1 103 ? 6.990 11.572 -3.544 1.00 86.38 103 GLY A O 1
ATOM 795 N N . LEU A 1 104 ? 7.982 9.588 -3.889 1.00 86.94 104 LEU A N 1
ATOM 796 C CA . LEU A 1 104 ? 6.836 8.747 -3.538 1.00 86.94 104 LEU A CA 1
ATOM 797 C C . LEU A 1 104 ? 6.852 8.305 -2.069 1.00 86.94 104 LEU A C 1
ATOM 799 O O . LEU A 1 104 ? 5.799 8.100 -1.474 1.00 86.94 104 LEU A O 1
ATOM 803 N N . GLY A 1 105 ? 8.031 8.160 -1.464 1.00 86.62 105 GLY A N 1
ATOM 804 C CA . GLY A 1 105 ? 8.164 7.636 -0.107 1.00 86.62 105 GLY A CA 1
ATOM 805 C C . GLY A 1 105 ? 7.343 8.398 0.935 1.00 86.62 105 GLY A C 1
ATOM 806 O O . GLY A 1 105 ? 6.560 7.761 1.634 1.00 86.62 105 GLY A O 1
ATOM 807 N N . PRO A 1 106 ? 7.399 9.743 1.001 1.00 87.75 106 PRO A N 1
ATOM 808 C CA . PRO A 1 106 ? 6.622 10.506 1.978 1.00 87.75 106 PRO A CA 1
ATOM 809 C C . PRO A 1 106 ? 5.105 10.274 1.914 1.00 87.75 106 PRO A C 1
ATOM 811 O O . PRO A 1 106 ? 4.452 10.299 2.955 1.00 87.75 106 PRO A O 1
ATOM 814 N N . SER A 1 107 ? 4.541 10.024 0.725 1.00 83.62 107 SER A N 1
ATOM 815 C CA . SER A 1 107 ? 3.107 9.751 0.574 1.00 83.62 107 SER A CA 1
ATOM 816 C C . SER A 1 107 ? 2.743 8.292 0.847 1.00 83.62 107 SER A C 1
ATOM 818 O O . SER A 1 107 ? 1.620 8.025 1.264 1.00 83.62 107 SER A O 1
ATOM 820 N N . VAL A 1 108 ? 3.680 7.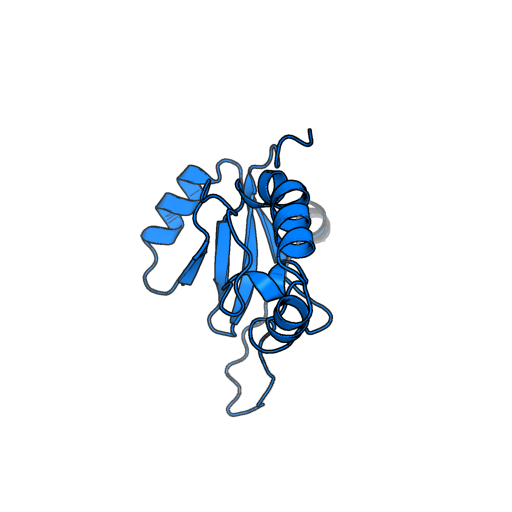356 0.662 1.00 86.75 108 VAL A N 1
ATOM 821 C CA . VAL A 1 108 ? 3.462 5.911 0.857 1.00 86.75 108 VAL A CA 1
ATOM 822 C C . VAL A 1 108 ? 3.782 5.441 2.279 1.00 86.75 108 VAL A C 1
ATOM 824 O O . VAL A 1 108 ? 3.150 4.510 2.786 1.00 86.75 108 VAL A O 1
ATOM 827 N N . ASP A 1 109 ? 4.723 6.091 2.959 1.00 90.31 109 ASP A N 1
ATOM 828 C CA . ASP A 1 109 ? 5.132 5.798 4.335 1.00 90.31 109 ASP A CA 1
ATOM 829 C C . ASP A 1 109 ? 3.951 5.666 5.321 1.00 90.31 109 ASP A C 1
ATOM 831 O O . ASP A 1 109 ? 3.902 4.655 6.031 1.00 90.31 109 ASP A O 1
ATOM 835 N N . PRO A 1 110 ? 2.974 6.598 5.380 1.00 89.50 110 PRO A N 1
ATOM 836 C CA . PRO A 1 110 ? 1.869 6.517 6.338 1.00 89.50 110 PRO A CA 1
ATOM 837 C C . PRO A 1 110 ? 0.768 5.522 5.934 1.00 89.50 110 PRO A C 1
ATOM 839 O O . PRO A 1 110 ? -0.218 5.384 6.655 1.00 89.50 110 PRO A O 1
ATOM 842 N N . LEU A 1 111 ? 0.900 4.826 4.803 1.00 90.69 111 LEU A N 1
ATOM 843 C CA . LEU A 1 111 ? -0.120 3.907 4.298 1.00 90.69 111 LEU A CA 1
ATOM 844 C C . LEU A 1 111 ? 0.088 2.486 4.825 1.00 90.69 111 LEU A C 1
ATOM 846 O O . LEU A 1 111 ? 1.222 2.045 5.031 1.00 90.69 111 LEU A O 1
ATOM 850 N N . ILE A 1 112 ? -1.002 1.741 4.966 1.00 93.56 112 ILE A N 1
ATOM 851 C CA . ILE A 1 112 ? -0.992 0.282 5.118 1.00 93.56 112 ILE A CA 1
ATOM 852 C C . ILE A 1 112 ? -1.440 -0.312 3.786 1.00 93.56 112 ILE A C 1
ATOM 854 O O . ILE A 1 112 ? -2.403 0.168 3.189 1.00 93.56 112 ILE A O 1
ATOM 858 N N . PHE A 1 113 ? -0.789 -1.385 3.348 1.00 92.75 113 PHE A N 1
ATOM 859 C CA . PHE A 1 113 ? -1.289 -2.193 2.238 1.00 92.75 113 PHE A CA 1
ATOM 860 C C . PHE A 1 113 ? -1.626 -3.583 2.741 1.00 92.75 113 PHE A C 1
ATOM 862 O O . PHE A 1 113 ? -0.788 -4.248 3.353 1.00 92.75 113 PHE A O 1
ATOM 869 N N . ILE A 1 114 ? -2.835 -4.039 2.436 1.00 93.00 114 ILE A N 1
ATOM 870 C CA . ILE A 1 114 ? -3.235 -5.435 2.607 1.00 93.00 114 ILE A CA 1
ATOM 871 C C . ILE A 1 114 ? -3.565 -6.054 1.253 1.00 93.00 114 ILE A C 1
ATOM 873 O O . ILE A 1 114 ? -3.834 -5.351 0.277 1.00 93.00 114 ILE A O 1
ATOM 877 N N . VAL A 1 115 ? -3.532 -7.380 1.208 1.00 88.44 115 VAL A N 1
ATOM 878 C CA . VAL A 1 115 ? -3.864 -8.169 0.024 1.00 88.44 115 VAL A CA 1
ATOM 879 C C . VAL A 1 115 ? -5.038 -9.075 0.365 1.00 88.44 115 VAL A C 1
ATOM 881 O O . VAL A 1 115 ? -4.978 -9.814 1.351 1.00 88.44 115 VAL A O 1
ATOM 884 N N . ASP A 1 116 ? -6.104 -8.994 -0.428 1.00 82.94 116 ASP A N 1
ATOM 885 C CA . ASP A 1 116 ? -7.248 -9.896 -0.302 1.00 82.94 116 ASP A CA 1
ATOM 886 C C . ASP A 1 116 ? -6.905 -11.317 -0.818 1.00 82.94 116 ASP A C 1
ATOM 888 O O . ASP A 1 116 ? -5.848 -11.524 -1.425 1.00 82.94 116 ASP A O 1
ATOM 892 N N . PRO A 1 117 ? -7.762 -12.329 -0.590 1.00 81.38 117 PRO A N 1
ATOM 893 C CA . PRO A 1 117 ? -7.501 -13.695 -1.055 1.00 81.38 117 PRO A CA 1
ATOM 894 C C . PRO A 1 117 ? -7.344 -13.842 -2.577 1.00 81.38 117 PRO A C 1
ATOM 896 O O . PRO A 1 117 ? -6.674 -14.773 -3.025 1.00 81.38 117 PRO A O 1
ATOM 899 N N . ASP A 1 118 ? -7.922 -12.926 -3.357 1.00 75.1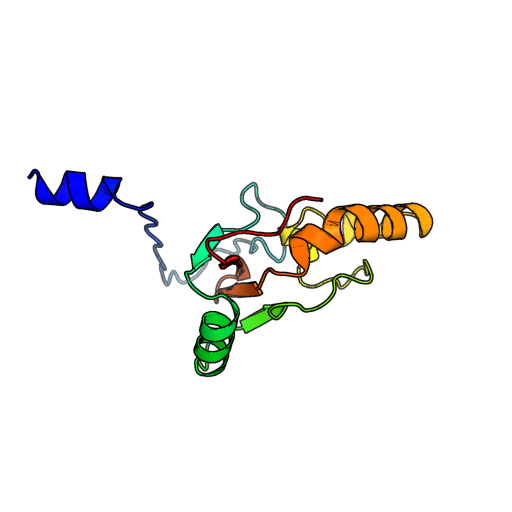9 118 ASP A N 1
ATOM 900 C CA . ASP A 1 118 ? -7.831 -12.898 -4.820 1.00 75.19 118 ASP A CA 1
ATOM 901 C C . ASP A 1 118 ? -6.579 -12.144 -5.306 1.00 75.19 118 ASP A C 1
ATOM 903 O O . ASP A 1 118 ? -6.313 -12.079 -6.505 1.00 75.19 118 ASP A O 1
ATOM 907 N N . GLY A 1 119 ? -5.773 -11.596 -4.392 1.00 78.19 119 GLY A N 1
ATOM 908 C CA . GLY A 1 119 ? -4.535 -10.894 -4.697 1.00 78.19 119 GLY A CA 1
ATOM 909 C C . GLY A 1 119 ? -4.713 -9.412 -5.033 1.00 78.19 119 GLY A C 1
ATOM 910 O O . GLY A 1 119 ? -3.775 -8.826 -5.578 1.00 78.19 119 GLY A O 1
ATOM 911 N N . ASN A 1 120 ? -5.864 -8.802 -4.752 1.00 81.50 120 ASN A N 1
ATOM 912 C CA . ASN A 1 120 ? -6.073 -7.368 -4.938 1.00 81.50 120 ASN A CA 1
ATOM 913 C C . ASN A 1 120 ? -5.520 -6.576 -3.753 1.00 81.50 120 ASN A C 1
ATOM 915 O O . ASN A 1 120 ? -5.649 -6.981 -2.596 1.00 81.50 120 ASN A O 1
ATOM 919 N N . PHE A 1 121 ? -4.940 -5.413 -4.043 1.00 86.12 121 PHE A N 1
ATOM 920 C CA . PHE A 1 121 ? -4.464 -4.500 -3.013 1.00 86.12 121 PHE A CA 1
ATOM 921 C C . PHE A 1 121 ? -5.590 -3.629 -2.456 1.00 86.12 121 PHE A C 1
ATOM 923 O O . PHE A 1 121 ? -6.388 -3.050 -3.200 1.00 86.12 121 PHE A O 1
ATOM 930 N N . ILE A 1 122 ? -5.588 -3.475 -1.135 1.00 89.44 122 ILE A N 1
ATOM 931 C CA . ILE A 1 122 ? -6.348 -2.446 -0.432 1.00 89.44 122 ILE A CA 1
ATOM 932 C C . ILE A 1 122 ? -5.334 -1.546 0.271 1.00 89.44 122 ILE A C 1
ATOM 934 O O . ILE A 1 122 ? -4.550 -2.005 1.105 1.00 89.44 122 ILE A O 1
ATOM 938 N N . GLU A 1 123 ? -5.353 -0.276 -0.104 1.00 90.62 123 GLU A N 1
ATOM 939 C CA . GLU A 1 123 ? -4.612 0.807 0.525 1.00 90.62 123 GLU A CA 1
ATOM 940 C C . GLU A 1 123 ? -5.454 1.368 1.673 1.00 90.62 123 GLU A C 1
ATOM 942 O O . GLU A 1 123 ? -6.638 1.660 1.503 1.00 90.62 123 GLU A O 1
ATOM 947 N N . ILE A 1 124 ? -4.867 1.511 2.856 1.00 91.44 124 ILE A N 1
ATOM 948 C CA . ILE A 1 124 ? -5.541 2.055 4.034 1.00 91.44 124 ILE A CA 1
ATOM 949 C C . ILE A 1 124 ? -4.742 3.253 4.540 1.00 91.44 124 ILE A C 1
ATOM 951 O O . ILE A 1 124 ? -3.534 3.154 4.763 1.00 91.44 124 ILE A O 1
ATOM 955 N N . GLN A 1 125 ? -5.433 4.369 4.756 1.00 89.88 125 GLN A N 1
ATOM 956 C CA . GLN A 1 125 ? -4.854 5.631 5.213 1.00 89.88 125 GLN A CA 1
ATOM 957 C C . GLN A 1 125 ? -5.671 6.246 6.348 1.00 89.88 125 GLN A C 1
ATOM 959 O O . GLN A 1 125 ? -6.872 6.000 6.462 1.00 89.88 125 GLN A O 1
ATOM 964 N N . GLY A 1 126 ? -5.032 7.067 7.180 1.00 85.56 126 GLY A N 1
ATOM 965 C CA . GLY A 1 126 ? -5.746 7.887 8.161 1.00 85.56 126 GLY A CA 1
ATOM 966 C C . GLY A 1 126 ? -6.664 8.910 7.478 1.00 85.56 126 GLY A C 1
ATOM 967 O O . GLY A 1 126 ? -6.366 9.352 6.373 1.00 85.56 126 GLY A O 1
ATOM 968 N N . GLU A 1 127 ? -7.757 9.315 8.129 1.00 79.31 127 GLU A N 1
ATOM 969 C CA . GLU A 1 127 ? -8.677 10.352 7.618 1.00 79.31 127 GLU A CA 1
ATOM 970 C C . GLU A 1 127 ? -7.982 11.687 7.310 1.00 79.31 127 GLU A C 1
ATOM 972 O O . GLU A 1 127 ? -8.389 12.392 6.389 1.00 79.31 127 GLU A O 1
ATOM 977 N N . GLU A 1 128 ? -6.926 12.023 8.052 1.00 70.75 128 GLU A N 1
ATOM 978 C CA . GLU A 1 128 ? -6.126 13.231 7.817 1.00 70.75 128 GLU A CA 1
ATOM 979 C C . GLU A 1 128 ? -5.209 13.110 6.581 1.00 70.75 128 GLU A C 1
ATOM 981 O O . GLU A 1 128 ? -4.729 14.121 6.074 1.00 70.75 128 GLU A O 1
ATOM 986 N N . GLY A 1 129 ? -5.031 11.898 6.038 1.00 63.31 129 GLY A N 1
ATOM 987 C CA . GLY A 1 129 ? -4.144 11.610 4.910 1.00 63.31 129 GLY A CA 1
ATOM 988 C C . GLY A 1 129 ? -2.656 11.698 5.268 1.00 63.31 129 GLY A C 1
ATOM 989 O O . GLY A 1 129 ? -2.274 11.754 6.437 1.00 63.31 129 GLY A O 1
ATOM 990 N N . ALA A 1 130 ? -1.800 11.674 4.245 1.00 59.50 130 ALA A N 1
ATOM 991 C CA . ALA A 1 130 ? -0.393 12.042 4.385 1.00 59.50 130 ALA A CA 1
ATOM 992 C C . ALA A 1 130 ? -0.257 13.572 4.349 1.00 59.50 130 ALA A C 1
ATOM 994 O O . ALA A 1 130 ? -0.850 14.213 3.478 1.00 59.50 130 ALA A O 1
ATOM 995 N N . ASP A 1 131 ? 0.563 14.149 5.231 1.00 54.72 131 ASP A N 1
ATOM 996 C CA . ASP A 1 131 ? 0.984 15.546 5.098 1.00 54.72 131 ASP A CA 1
ATOM 997 C C . ASP A 1 131 ? 1.708 15.716 3.751 1.00 54.72 131 ASP A C 1
ATOM 999 O O . ASP A 1 131 ? 2.818 15.218 3.552 1.00 54.72 131 ASP A O 1
ATOM 1003 N N . LEU A 1 132 ? 1.062 16.394 2.798 1.00 44.84 132 LEU A N 1
ATOM 1004 C CA . LEU A 1 132 ? 1.679 16.755 1.525 1.00 44.84 132 LEU A CA 1
ATOM 1005 C C . LEU A 1 132 ? 2.672 17.895 1.786 1.00 44.84 132 LEU A C 1
ATOM 1007 O O . LEU A 1 132 ? 2.261 18.994 2.165 1.00 44.84 132 LEU A O 1
ATOM 1011 N N . VAL A 1 133 ? 3.966 17.616 1.614 1.00 44.28 133 VAL A N 1
ATOM 1012 C CA . VAL A 1 133 ? 5.061 18.595 1.758 1.00 44.28 133 VAL A CA 1
ATOM 1013 C C . VAL A 1 133 ? 5.213 19.433 0.493 1.00 44.28 133 VAL A C 1
ATOM 1015 O O . VAL A 1 133 ? 5.204 18.839 -0.609 1.00 44.28 133 VAL A O 1
#

Radius of gyration: 16.84 Å; chains: 1; bounding box: 57×42×32 Å

pLDDT: mean 78.16, std 14.74, range [44.28, 96.62]

Foldseek 3Di:
DVVVVC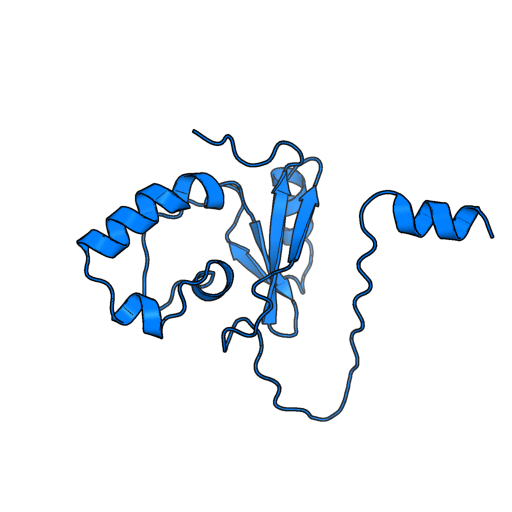VCPPPHDDDDDDDPDPDDPDQELQRPPDVQLAAEDADQDQQVVQVVQVVDPQKAWLDHAQGFLQWDDLVNSSCSSVVRHSVNSVPDDPVRGRVCSVVCGQQCRRWIWIAHPSGHIYIYHYPVHGPDD

Secondary structure (DSSP, 8-state):
-HHHHHHHHSS----------S------TTTS--S--EEEEEES-HHHHHHHHHT-TT-EEEE-TT-------TT-TTGGGGT--HHHHTT--HHHHHHHHHHHHHHHTT-EEEE-TTS-EEEEEETT-----

Sequence (133 aa):
MELNCEKNNAQGLLEIYYLDIPTKNIESSSQHPNTFAHIGLAVPDAQKTQERLETMPDVKIAKNYGEKFTEITDDLVIGPAVGLPPAVVAQLSLEEREAIVQGLGPSVDPLIFIVDPDGNFIEIQGEEGADLV

Organism: Gibberella nygamai (NCBI:txid42673)